Protein AF-A0A497JKB1-F1 (afdb_monomer)

Foldseek 3Di:
DDPPPPLLDLLNQCVVPDPPVLSVQADPDWDDFAQEIEGEGPPVCVVCLLSSFVSVCVNPVSRAWYWYFPAAQDDPVRDTDIDTRDGDPAQWHWGDDPNDIDTDGD

Sequence (106 aa):
MVKRDVKRNLKTLLSERLSPEEVRQLYKSYDIIGDIAVIRVPEHLDKHSRIVAEAIMETHKHVKSVWKQTTPVSGEFRLRGLELVAGEEKTETVYKEYGCVFKVDI

Structure (mmCIF, N/CA/C/O backbone):
data_AF-A0A497JKB1-F1
#
_entry.id   AF-A0A497JKB1-F1
#
loop_
_atom_site.group_PDB
_atom_site.id
_atom_site.type_symbol
_atom_site.label_atom_id
_atom_site.label_alt_id
_atom_site.label_comp_id
_atom_site.label_asym_id
_atom_site.label_entity_id
_atom_site.label_seq_id
_atom_site.pdbx_PDB_ins_code
_atom_site.Cartn_x
_atom_site.Cartn_y
_atom_site.Cartn_z
_atom_site.occupancy
_atom_site.B_iso_or_equiv
_atom_site.auth_seq_id
_atom_site.auth_comp_id
_atom_site.auth_asym_id
_atom_site.auth_atom_id
_atom_site.pdbx_PDB_model_num
ATOM 1 N N . MET A 1 1 ? 8.179 33.872 -13.914 1.00 35.75 1 MET A N 1
ATOM 2 C CA . MET A 1 1 ? 7.842 32.491 -14.325 1.00 35.75 1 MET A CA 1
ATOM 3 C C . MET A 1 1 ? 8.006 31.595 -13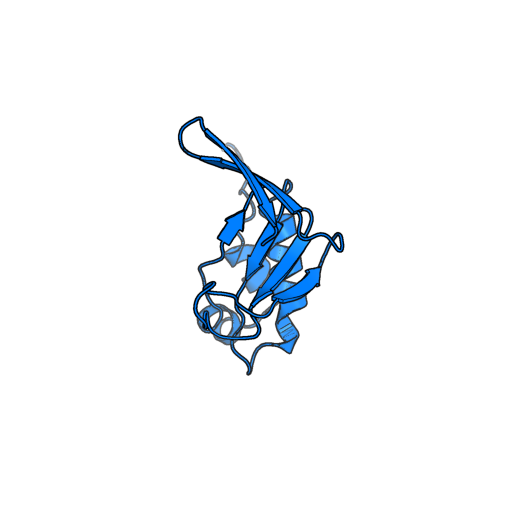.103 1.00 35.75 1 MET A C 1
ATOM 5 O O . MET A 1 1 ? 9.114 31.182 -12.792 1.00 35.75 1 MET A O 1
ATOM 9 N N . VAL A 1 2 ? 6.943 31.435 -12.312 1.00 35.22 2 VAL A N 1
ATOM 10 C CA . VAL A 1 2 ? 6.993 30.664 -11.060 1.00 35.22 2 VAL A CA 1
ATOM 11 C C . VAL A 1 2 ? 7.117 29.189 -11.433 1.00 35.22 2 VAL A C 1
ATOM 13 O O . VAL A 1 2 ? 6.234 28.651 -12.100 1.00 35.22 2 VAL A O 1
ATOM 16 N N . LYS A 1 3 ? 8.229 28.549 -11.054 1.00 36.38 3 LYS A N 1
ATOM 17 C CA . LYS A 1 3 ? 8.380 27.093 -11.124 1.00 36.38 3 LYS A CA 1
ATOM 18 C C . LYS A 1 3 ? 7.284 26.498 -10.239 1.00 36.38 3 LYS A C 1
ATOM 20 O O . LYS A 1 3 ? 7.378 26.567 -9.020 1.00 36.38 3 LYS A O 1
ATOM 25 N N . ARG A 1 4 ? 6.205 25.996 -10.847 1.00 41.06 4 ARG A N 1
ATOM 26 C CA . ARG A 1 4 ? 5.240 25.141 -10.150 1.00 41.06 4 ARG A CA 1
ATOM 27 C C . ARG A 1 4 ? 6.032 23.958 -9.607 1.00 41.06 4 ARG A C 1
ATOM 29 O O . ARG A 1 4 ? 6.672 23.263 -10.391 1.00 41.06 4 ARG A O 1
ATOM 36 N N . ASP A 1 5 ? 5.989 23.755 -8.299 1.00 47.09 5 ASP A N 1
ATOM 37 C CA . ASP A 1 5 ? 6.412 22.515 -7.658 1.00 47.09 5 ASP A CA 1
ATOM 38 C C . ASP A 1 5 ? 5.621 21.374 -8.319 1.00 47.09 5 ASP A C 1
ATOM 40 O O . ASP A 1 5 ? 4.416 21.215 -8.099 1.00 47.09 5 ASP A O 1
ATOM 44 N N . VAL A 1 6 ? 6.245 20.667 -9.267 1.00 51.72 6 VAL A N 1
ATOM 45 C CA . VAL A 1 6 ? 5.600 19.570 -9.993 1.00 51.72 6 VAL A CA 1
ATOM 46 C C . VAL A 1 6 ? 5.484 18.430 -8.998 1.00 51.72 6 VAL A C 1
ATOM 48 O O . VAL A 1 6 ? 6.414 17.647 -8.829 1.00 51.72 6 VAL A O 1
ATOM 51 N N . LYS A 1 7 ? 4.352 18.372 -8.295 1.00 58.72 7 LYS A N 1
ATOM 52 C CA . LYS A 1 7 ? 3.990 17.270 -7.405 1.00 58.72 7 LYS A CA 1
ATOM 53 C C . LYS A 1 7 ? 4.253 15.965 -8.169 1.00 58.72 7 LYS A C 1
ATOM 55 O O . LYS A 1 7 ? 3.561 15.694 -9.152 1.00 58.72 7 LYS A O 1
ATOM 60 N N . ARG A 1 8 ? 5.298 15.216 -7.786 1.00 70.06 8 ARG A N 1
ATOM 61 C CA . ARG A 1 8 ? 5.662 13.947 -8.438 1.00 70.06 8 ARG A CA 1
ATOM 62 C C . ARG A 1 8 ? 4.446 13.030 -8.364 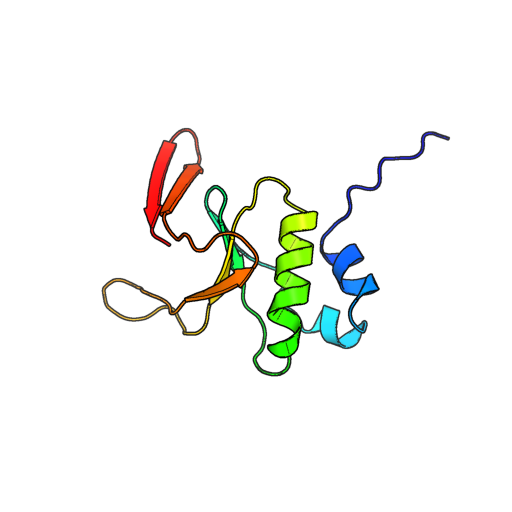1.00 70.06 8 ARG A C 1
ATOM 64 O O . ARG A 1 8 ? 4.045 12.614 -7.283 1.00 70.06 8 ARG A O 1
ATOM 71 N N . ASN A 1 9 ? 3.816 12.804 -9.509 1.00 86.94 9 ASN A N 1
ATOM 72 C CA . ASN A 1 9 ? 2.661 11.928 -9.636 1.00 86.94 9 ASN A CA 1
ATOM 73 C C . ASN A 1 9 ? 3.168 10.516 -9.951 1.00 86.94 9 ASN A C 1
ATOM 75 O O . ASN A 1 9 ? 4.135 10.366 -10.700 1.00 86.94 9 ASN A O 1
ATOM 79 N N . LEU A 1 10 ? 2.492 9.495 -9.425 1.00 90.56 10 LEU A N 1
ATOM 80 C CA . LEU A 1 10 ? 2.804 8.082 -9.625 1.00 90.56 10 LEU A CA 1
ATOM 81 C C . LEU A 1 10 ? 3.098 7.745 -11.092 1.00 90.56 10 LEU A C 1
A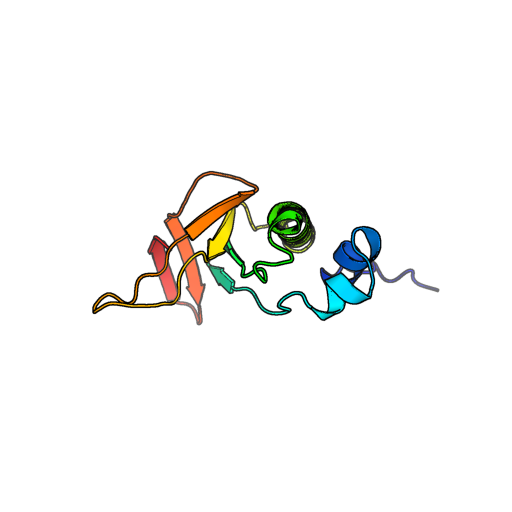TOM 83 O O . LEU A 1 10 ? 4.079 7.073 -11.387 1.00 90.56 10 LEU A O 1
ATOM 87 N N . LYS A 1 11 ? 2.297 8.266 -12.031 1.00 89.75 11 LYS A N 1
ATOM 88 C CA . LYS A 1 11 ? 2.510 8.020 -13.466 1.00 89.75 11 LYS A CA 1
ATOM 89 C C . LYS A 1 11 ? 3.893 8.479 -13.940 1.00 89.75 11 LYS A C 1
ATOM 91 O O . LYS A 1 11 ? 4.524 7.775 -14.723 1.00 89.75 11 LYS A O 1
ATOM 96 N N . THR A 1 12 ? 4.348 9.647 -13.489 1.00 91.69 12 THR A N 1
ATOM 97 C CA . THR A 1 12 ? 5.666 10.188 -13.841 1.00 91.69 12 THR A CA 1
ATOM 98 C C . THR A 1 12 ? 6.766 9.296 -13.280 1.00 91.69 12 THR A C 1
ATOM 100 O O . THR A 1 12 ? 7.619 8.859 -14.041 1.00 91.69 12 THR A O 1
ATOM 103 N N . LEU A 1 13 ? 6.675 8.931 -11.997 1.00 93.75 13 LEU A N 1
ATOM 104 C CA . LEU A 1 13 ? 7.646 8.053 -11.334 1.00 93.75 13 LEU A CA 1
ATOM 105 C C . LEU A 1 13 ? 7.756 6.678 -12.004 1.00 93.75 13 LEU A C 1
ATOM 107 O O . LEU A 1 13 ? 8.854 6.170 -12.205 1.00 93.75 13 LEU A O 1
ATOM 111 N N . LEU A 1 14 ? 6.626 6.081 -12.385 1.00 94.38 14 LEU A N 1
ATOM 112 C CA . LEU A 1 14 ? 6.622 4.794 -13.082 1.00 94.38 14 LEU A CA 1
ATOM 113 C C . LEU A 1 14 ? 7.197 4.906 -14.498 1.00 94.38 14 LEU A C 1
ATOM 115 O O . LEU A 1 14 ? 7.912 4.010 -14.930 1.00 94.38 14 LEU A O 1
ATOM 119 N N . SER A 1 15 ? 6.937 6.012 -15.202 1.00 94.44 15 SER A N 1
ATOM 120 C CA . SER A 1 15 ? 7.462 6.238 -16.561 1.00 94.44 15 SER A CA 1
ATOM 121 C C . SER A 1 15 ? 8.980 6.455 -16.596 1.00 94.44 15 SER A C 1
ATOM 123 O O . SER A 1 15 ? 9.584 6.316 -17.652 1.00 94.44 15 SER A O 1
ATOM 125 N N . GLU A 1 16 ? 9.597 6.795 -15.463 1.00 94.69 16 GLU A N 1
ATOM 126 C CA . GLU A 1 16 ? 11.057 6.896 -15.317 1.00 94.69 16 GLU A CA 1
ATOM 127 C C . GLU A 1 16 ? 11.726 5.527 -15.087 1.00 94.69 16 GLU A C 1
ATOM 129 O O . GLU A 1 16 ? 12.938 5.406 -15.251 1.00 94.69 16 GLU A O 1
ATOM 134 N N . ARG A 1 17 ? 10.957 4.501 -14.691 1.00 95.25 17 ARG A N 1
ATOM 135 C CA . ARG A 1 17 ? 11.472 3.192 -14.238 1.00 95.25 17 ARG A CA 1
ATOM 136 C C . ARG A 1 17 ? 11.051 2.025 -15.125 1.00 95.25 17 ARG A C 1
ATOM 138 O O . ARG A 1 17 ? 11.712 0.993 -15.116 1.00 95.25 17 ARG A O 1
ATOM 145 N N . LEU A 1 18 ? 9.947 2.175 -15.850 1.00 96.00 18 LEU A N 1
ATOM 146 C CA . LEU A 1 18 ? 9.311 1.129 -16.644 1.00 96.00 18 LEU A CA 1
ATOM 147 C C . LEU A 1 18 ? 9.095 1.601 -18.079 1.00 96.00 18 LEU A C 1
ATOM 149 O O . LEU A 1 18 ? 8.968 2.798 -18.351 1.00 96.00 18 LEU A O 1
ATOM 153 N N . SER A 1 19 ? 9.004 0.650 -19.007 1.00 96.94 19 SER A N 1
ATOM 154 C CA . SER A 1 19 ? 8.690 0.975 -20.395 1.00 96.94 19 SER A CA 1
ATOM 155 C C . SER A 1 19 ? 7.270 1.553 -20.525 1.00 96.94 19 SER A C 1
ATOM 157 O O . SER A 1 19 ? 6.376 1.238 -19.730 1.00 96.94 19 SER A O 1
ATOM 159 N N . PRO A 1 20 ? 6.994 2.351 -21.574 1.00 95.75 20 PRO A N 1
ATOM 160 C CA . PRO A 1 20 ? 5.654 2.883 -21.810 1.00 95.75 20 PRO A CA 1
ATOM 161 C C . PRO A 1 20 ? 4.573 1.804 -21.934 1.00 95.75 20 PRO A C 1
ATOM 163 O O . PRO A 1 20 ? 3.409 2.072 -21.644 1.00 95.75 20 PRO A O 1
ATOM 166 N N . GLU A 1 21 ? 4.929 0.609 -22.406 1.00 96.75 21 GLU A N 1
ATOM 167 C CA . GLU A 1 21 ? 4.010 -0.520 -22.523 1.00 96.75 21 GLU A CA 1
ATOM 168 C C . GLU A 1 21 ? 3.656 -1.112 -21.160 1.00 96.75 21 GLU A C 1
ATOM 170 O O . GLU A 1 21 ? 2.472 -1.237 -20.849 1.00 96.75 21 GLU A O 1
ATOM 175 N N . GLU A 1 22 ? 4.654 -1.369 -20.316 1.00 96.38 22 GLU A N 1
ATOM 176 C CA . GLU A 1 22 ? 4.444 -1.867 -18.9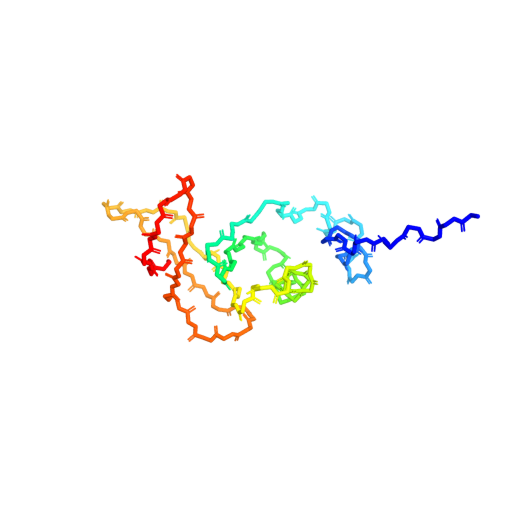54 1.00 96.38 22 GLU A CA 1
ATOM 177 C C . GLU A 1 22 ? 3.598 -0.881 -18.137 1.00 96.38 22 GLU A C 1
ATOM 179 O O . GLU A 1 22 ? 2.610 -1.273 -17.519 1.00 96.38 22 GLU A O 1
ATOM 184 N N . VAL A 1 23 ? 3.890 0.425 -18.220 1.00 95.69 23 VAL A N 1
ATOM 185 C CA . VAL A 1 23 ? 3.098 1.468 -17.538 1.00 95.69 23 VAL A CA 1
ATOM 186 C C . VAL A 1 23 ? 1.635 1.480 -17.995 1.00 95.69 23 VAL A C 1
ATOM 188 O O . VAL A 1 23 ? 0.745 1.759 -17.191 1.00 95.69 23 VAL A O 1
ATOM 191 N N . ARG A 1 24 ? 1.354 1.194 -19.275 1.00 95.06 24 ARG A N 1
ATOM 192 C CA . ARG A 1 24 ? -0.027 1.123 -19.788 1.00 95.06 24 ARG A CA 1
ATOM 193 C C . ARG A 1 24 ? -0.784 -0.102 -19.281 1.00 95.06 24 ARG A C 1
ATOM 195 O O . ARG A 1 24 ? -2.005 -0.021 -19.168 1.00 95.06 24 ARG A O 1
ATOM 202 N N . GLN A 1 25 ? -0.079 -1.199 -19.023 1.00 95.88 25 GLN A N 1
ATOM 203 C CA . GLN A 1 25 ? -0.655 -2.472 -18.588 1.00 95.88 25 GLN A CA 1
ATOM 204 C C . GLN A 1 25 ? -0.851 -2.555 -17.067 1.00 95.88 25 GLN A C 1
ATOM 206 O O . GLN A 1 25 ? -1.680 -3.336 -16.607 1.00 95.88 25 GLN A O 1
ATOM 211 N N . LEU A 1 26 ? -0.129 -1.749 -16.281 1.00 95.31 26 LEU A N 1
ATOM 212 C CA . LEU A 1 26 ? -0.329 -1.662 -14.835 1.00 95.31 26 LEU A CA 1
ATOM 213 C C . LEU A 1 26 ? -1.733 -1.156 -14.468 1.00 95.31 26 LEU A C 1
ATOM 215 O O . LEU A 1 26 ? -2.301 -0.267 -15.113 1.00 95.31 26 LEU A O 1
ATOM 219 N N . TYR A 1 27 ? -2.263 -1.671 -13.357 1.00 93.44 27 TYR A N 1
ATOM 220 C CA . TYR A 1 27 ? -3.476 -1.132 -12.754 1.00 93.44 27 TYR A CA 1
ATOM 221 C C . TYR A 1 27 ? -3.229 0.298 -12.260 1.00 93.44 27 TYR A C 1
ATOM 223 O O . TYR A 1 27 ? -2.247 0.587 -11.581 1.00 93.44 27 TYR A O 1
ATOM 231 N N . LYS A 1 28 ? -4.139 1.211 -12.613 1.00 87.62 28 LYS A N 1
ATOM 232 C CA . LYS A 1 28 ? -4.027 2.638 -12.263 1.00 87.62 28 LYS A CA 1
ATOM 233 C C . LYS A 1 28 ? -4.569 2.958 -10.871 1.00 87.62 28 LYS A C 1
ATOM 235 O O . LYS A 1 28 ? -4.189 3.970 -10.291 1.00 87.62 28 LYS A O 1
ATOM 240 N N . SER A 1 29 ? -5.493 2.135 -10.387 1.00 92.06 29 SER A N 1
ATOM 241 C CA . SER A 1 29 ? -6.171 2.281 -9.103 1.00 92.06 29 SER A CA 1
ATOM 242 C C . SER A 1 29 ? -5.528 1.392 -8.046 1.00 92.06 29 SER A C 1
ATOM 244 O O . SER A 1 29 ? -5.174 0.246 -8.321 1.00 92.06 29 SER A O 1
ATOM 246 N N . TYR A 1 30 ? -5.443 1.924 -6.838 1.00 96.69 30 TYR A N 1
ATOM 247 C CA . TYR A 1 30 ? -5.031 1.250 -5.615 1.00 96.69 30 TYR A CA 1
ATOM 248 C C . TYR A 1 30 ? -5.770 1.917 -4.459 1.00 96.69 30 TYR A C 1
ATOM 250 O O . TYR A 1 30 ? -6.222 3.060 -4.588 1.00 96.69 30 TYR A O 1
ATOM 258 N N . ASP A 1 31 ? -5.865 1.208 -3.345 1.00 97.25 31 ASP A N 1
ATOM 259 C CA . ASP A 1 31 ? -6.560 1.691 -2.160 1.00 97.25 31 ASP A CA 1
ATOM 260 C C . ASP A 1 31 ? -5.540 2.202 -1.143 1.00 97.25 31 ASP A C 1
ATOM 262 O O . ASP A 1 31 ? -4.471 1.612 -0.984 1.00 97.25 31 ASP A O 1
ATOM 266 N N . ILE A 1 32 ? -5.863 3.296 -0.452 1.00 97.88 32 ILE A N 1
ATOM 267 C CA . ILE A 1 32 ? -5.126 3.754 0.730 1.00 97.88 32 ILE A CA 1
ATOM 268 C C . ILE A 1 32 ? -6.078 3.684 1.918 1.00 97.88 32 ILE A C 1
ATOM 270 O O . ILE A 1 32 ? -7.091 4.384 1.953 1.00 97.88 32 ILE A O 1
ATOM 274 N N . ILE A 1 33 ? -5.721 2.857 2.894 1.00 98.12 33 ILE A N 1
ATOM 275 C CA . ILE A 1 33 ? -6.421 2.681 4.158 1.00 98.12 33 ILE A CA 1
ATOM 276 C C . ILE A 1 33 ? -5.478 3.168 5.253 1.00 98.12 33 ILE A C 1
ATOM 278 O O . ILE A 1 33 ? -4.475 2.531 5.552 1.00 98.12 33 ILE A O 1
ATOM 282 N N . GLY A 1 34 ? -5.775 4.338 5.818 1.00 98.00 34 GLY A N 1
ATOM 283 C CA . GLY A 1 34 ? -4.925 4.969 6.826 1.00 98.00 34 GLY A CA 1
ATOM 284 C C . GLY A 1 34 ? -3.524 5.243 6.278 1.00 98.00 34 GLY A C 1
ATOM 285 O O . GLY A 1 34 ? -3.355 6.058 5.372 1.00 98.00 34 GLY A O 1
ATOM 286 N N . ASP A 1 35 ? -2.527 4.562 6.828 1.00 98.38 35 ASP A N 1
ATOM 287 C CA . ASP A 1 35 ? -1.131 4.614 6.387 1.00 98.38 35 ASP A CA 1
ATOM 288 C C . ASP A 1 35 ? -0.677 3.366 5.608 1.00 98.38 35 ASP A C 1
ATOM 290 O O . ASP A 1 35 ? 0.521 3.164 5.400 1.00 98.38 35 ASP A O 1
ATOM 294 N N . ILE A 1 36 ? -1.617 2.551 5.131 1.00 98.75 36 ILE A N 1
ATOM 295 C CA . ILE A 1 36 ? -1.353 1.348 4.342 1.00 98.75 36 ILE A CA 1
ATOM 296 C C . ILE A 1 36 ? -1.939 1.503 2.935 1.00 98.75 36 ILE A C 1
ATOM 298 O O . ILE A 1 36 ? -3.062 1.977 2.772 1.00 98.75 36 ILE A O 1
ATOM 302 N N . ALA A 1 37 ? -1.198 1.087 1.908 1.00 98.56 37 ALA A N 1
ATOM 303 C CA . ALA A 1 37 ? -1.702 0.990 0.541 1.00 98.56 37 ALA A CA 1
ATOM 304 C C . ALA A 1 37 ? -1.865 -0.471 0.103 1.00 98.56 37 ALA A C 1
ATOM 306 O O . ALA A 1 37 ? -0.984 -1.295 0.348 1.00 98.56 37 ALA A O 1
ATOM 307 N N . VAL A 1 38 ? -2.958 -0.781 -0.595 1.00 98.44 38 VAL A N 1
ATOM 308 C CA . VAL A 1 38 ? -3.201 -2.097 -1.201 1.00 98.44 38 VAL A CA 1
ATOM 309 C C . VAL A 1 38 ? -3.199 -1.962 -2.717 1.00 98.44 38 VAL A C 1
ATOM 311 O O . VAL A 1 38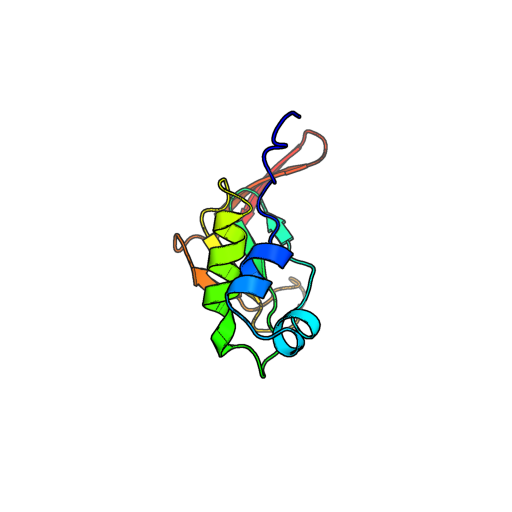 ? -3.981 -1.203 -3.293 1.00 98.44 38 VAL A O 1
ATOM 314 N N . ILE A 1 39 ? -2.309 -2.704 -3.369 1.00 98.19 39 ILE A N 1
ATOM 315 C CA . ILE A 1 39 ? -2.087 -2.660 -4.813 1.00 98.19 39 ILE A CA 1
ATOM 316 C C . ILE A 1 39 ? -2.481 -3.970 -5.481 1.00 98.19 39 ILE A C 1
ATOM 318 O O . ILE A 1 39 ? -2.538 -5.036 -4.866 1.00 98.19 39 ILE A O 1
ATOM 322 N N . ARG A 1 40 ? -2.695 -3.887 -6.790 1.00 97.31 40 ARG A N 1
ATOM 323 C CA . ARG A 1 40 ? -2.764 -5.040 -7.683 1.00 97.31 40 ARG A CA 1
ATOM 324 C C . ARG A 1 40 ? -1.712 -4.866 -8.757 1.00 97.31 40 ARG A C 1
ATOM 326 O O . ARG A 1 40 ? -1.482 -3.748 -9.221 1.00 97.31 40 ARG A O 1
ATOM 333 N N . VAL A 1 41 ? -1.126 -5.972 -9.186 1.00 96.62 41 VAL A N 1
ATOM 334 C CA . VAL A 1 41 ? -0.179 -6.010 -10.299 1.00 96.62 41 VAL A CA 1
ATOM 335 C C . VAL A 1 41 ? -0.571 -7.188 -11.190 1.00 96.62 41 VAL A C 1
ATOM 337 O O . VAL A 1 41 ? -0.885 -8.250 -10.656 1.00 96.62 41 VAL A O 1
ATOM 340 N N . PRO A 1 42 ? -0.649 -7.017 -12.522 1.00 95.94 42 PRO A N 1
ATOM 341 C CA . PRO A 1 42 ? -0.860 -8.145 -13.424 1.00 95.94 42 PRO A CA 1
ATOM 342 C C . PRO A 1 42 ? 0.244 -9.192 -13.248 1.00 95.94 42 PRO A C 1
ATOM 344 O O . PRO A 1 42 ? 1.403 -8.815 -13.096 1.00 95.94 42 PRO A O 1
ATOM 347 N N . GLU A 1 43 ? -0.091 -10.481 -13.317 1.00 94.75 43 GLU A N 1
ATOM 348 C CA . GLU A 1 43 ? 0.862 -11.576 -13.058 1.00 94.75 43 GLU A CA 1
ATOM 349 C C . GLU A 1 43 ? 2.136 -11.470 -13.910 1.00 94.75 43 GLU A C 1
ATOM 351 O O . GLU A 1 43 ? 3.249 -11.622 -13.412 1.00 94.75 43 GLU A O 1
ATOM 356 N N . HIS A 1 44 ? 2.003 -11.111 -15.190 1.00 96.31 44 HIS A N 1
ATOM 357 C CA . HIS A 1 44 ? 3.141 -10.951 -16.102 1.00 96.31 44 HIS A CA 1
ATOM 358 C C . HIS A 1 44 ? 4.043 -9.747 -15.777 1.00 96.31 44 HIS A C 1
ATOM 360 O O . HIS A 1 44 ? 5.147 -9.640 -16.314 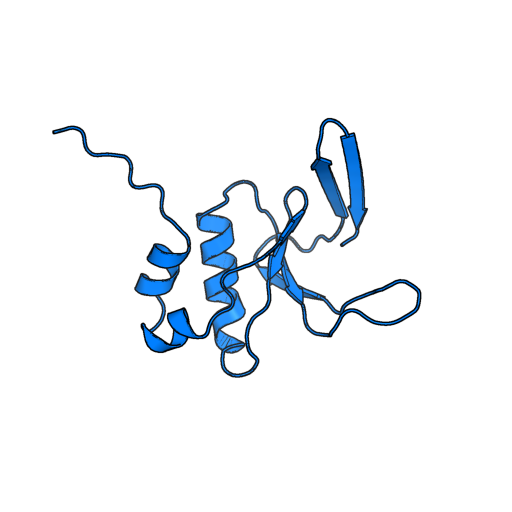1.00 96.31 44 HIS A O 1
ATOM 366 N N . LEU A 1 45 ? 3.597 -8.849 -14.895 1.00 97.12 45 LEU A N 1
ATOM 367 C CA . LEU A 1 45 ? 4.348 -7.701 -14.382 1.00 97.12 45 LEU A CA 1
ATOM 368 C C . LEU A 1 45 ? 4.668 -7.826 -12.888 1.00 97.12 45 LEU A C 1
ATOM 370 O O . LEU A 1 45 ? 5.142 -6.854 -12.305 1.00 97.12 45 LEU A O 1
ATOM 374 N N . ASP A 1 46 ? 4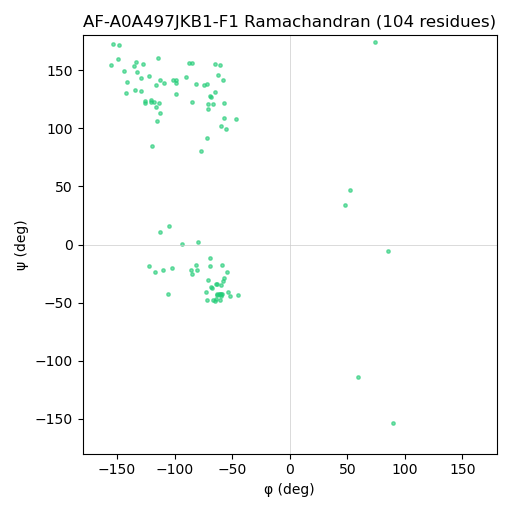.462 -8.989 -12.263 1.00 96.25 46 ASP A N 1
ATOM 375 C CA . ASP A 1 46 ? 4.621 -9.159 -10.811 1.00 96.25 46 ASP A CA 1
ATOM 376 C C . ASP A 1 46 ? 6.029 -8.787 -10.311 1.00 96.25 46 ASP A C 1
ATOM 378 O O . ASP A 1 46 ? 6.179 -8.183 -9.247 1.00 96.25 46 ASP A O 1
ATOM 382 N N . LYS A 1 47 ? 7.056 -8.996 -11.149 1.00 96.81 47 LYS A N 1
ATOM 383 C CA . LYS A 1 47 ? 8.444 -8.546 -10.919 1.00 96.81 47 LYS A CA 1
ATOM 384 C C . LYS A 1 47 ? 8.581 -7.041 -10.634 1.00 96.81 47 LYS A C 1
ATOM 386 O O . LYS A 1 47 ? 9.553 -6.618 -10.016 1.00 96.81 47 LYS A O 1
ATOM 391 N N . HIS A 1 48 ? 7.615 -6.231 -11.072 1.00 97.31 48 HIS A N 1
ATOM 392 C CA . HIS A 1 48 ? 7.590 -4.777 -10.891 1.00 97.31 48 HIS A CA 1
ATOM 393 C C . HIS A 1 48 ? 6.818 -4.335 -9.649 1.00 97.31 48 HIS A C 1
ATOM 395 O O . HIS A 1 48 ? 6.757 -3.136 -9.380 1.00 97.31 48 HIS A O 1
ATOM 401 N N . SER A 1 49 ? 6.261 -5.266 -8.866 1.00 97.88 49 SER A N 1
ATOM 402 C CA . SER A 1 49 ? 5.487 -4.947 -7.659 1.00 97.88 49 SER A CA 1
ATOM 403 C C . SER A 1 49 ? 6.242 -4.009 -6.724 1.00 97.88 49 SER A C 1
ATOM 405 O O . SER A 1 49 ? 5.686 -3.007 -6.273 1.00 97.88 49 SER A O 1
ATOM 407 N N . ARG A 1 50 ? 7.538 -4.266 -6.506 1.00 98.31 50 ARG A N 1
ATOM 408 C CA . ARG A 1 50 ? 8.383 -3.421 -5.656 1.00 98.31 50 ARG A CA 1
ATOM 409 C C . ARG A 1 50 ? 8.547 -2.002 -6.197 1.00 98.31 50 ARG A C 1
ATOM 411 O O . ARG A 1 50 ? 8.388 -1.047 -5.444 1.00 98.31 50 ARG A O 1
ATOM 418 N N . ILE A 1 51 ? 8.779 -1.858 -7.503 1.00 97.81 51 ILE A N 1
ATOM 419 C CA . ILE A 1 51 ? 8.899 -0.550 -8.168 1.00 97.81 51 ILE A CA 1
ATOM 420 C C . ILE A 1 51 ? 7.603 0.253 -8.006 1.00 97.81 51 ILE A C 1
ATOM 422 O O . ILE A 1 51 ? 7.644 1.452 -7.720 1.00 97.81 51 ILE A O 1
ATOM 426 N N . VAL A 1 52 ? 6.453 -0.409 -8.167 1.00 97.56 52 VAL A N 1
ATOM 427 C CA . VAL A 1 52 ? 5.133 0.207 -7.986 1.00 97.56 52 VAL A CA 1
ATOM 428 C C . VAL A 1 52 ? 4.924 0.646 -6.541 1.00 97.56 52 VAL A C 1
ATOM 430 O O . VAL A 1 52 ? 4.524 1.787 -6.303 1.00 97.56 52 VAL A O 1
ATOM 433 N N . ALA A 1 53 ? 5.237 -0.221 -5.581 1.00 98.12 53 ALA A N 1
ATOM 434 C CA . ALA A 1 53 ? 5.102 0.072 -4.162 1.00 98.12 53 ALA A CA 1
ATOM 435 C C . ALA A 1 53 ? 5.968 1.262 -3.724 1.00 98.12 53 ALA A C 1
ATOM 437 O O . ALA A 1 53 ? 5.466 2.198 -3.100 1.00 98.12 53 ALA A O 1
ATOM 438 N N . GLU A 1 54 ? 7.240 1.284 -4.119 1.00 97.75 54 GLU A N 1
ATOM 439 C CA . GLU A 1 54 ? 8.160 2.386 -3.816 1.00 97.75 54 GLU A CA 1
ATOM 440 C C . GLU A 1 54 ? 7.674 3.705 -4.434 1.00 97.75 54 GLU A C 1
ATOM 442 O O . GLU A 1 54 ? 7.640 4.735 -3.758 1.00 97.75 54 GLU A O 1
ATOM 447 N N . ALA A 1 55 ? 7.196 3.679 -5.683 1.00 96.56 55 ALA A N 1
ATOM 448 C CA . ALA A 1 55 ? 6.639 4.864 -6.332 1.00 96.56 55 ALA A CA 1
ATOM 449 C C . ALA A 1 55 ? 5.363 5.383 -5.633 1.00 96.56 55 ALA A C 1
ATOM 451 O O . ALA A 1 55 ? 5.142 6.599 -5.561 1.00 96.56 55 ALA A O 1
ATOM 452 N N . ILE A 1 56 ? 4.534 4.493 -5.075 1.00 97.25 56 ILE A N 1
ATOM 453 C CA . ILE A 1 56 ? 3.364 4.865 -4.264 1.00 97.25 56 ILE A CA 1
ATOM 454 C C . ILE A 1 56 ? 3.798 5.531 -2.960 1.00 97.25 56 ILE A C 1
ATOM 456 O O . ILE A 1 56 ? 3.299 6.614 -2.660 1.00 97.25 56 ILE A O 1
ATOM 460 N N . MET A 1 57 ? 4.757 4.961 -2.229 1.00 97.25 57 MET A N 1
ATOM 461 C CA . MET A 1 57 ? 5.288 5.563 -0.994 1.00 97.25 57 MET A CA 1
ATOM 462 C C . MET A 1 57 ? 5.974 6.909 -1.267 1.00 97.25 57 MET A C 1
ATOM 464 O O . MET A 1 57 ? 5.889 7.852 -0.476 1.00 97.25 57 MET A O 1
ATOM 468 N N . GLU A 1 58 ? 6.624 7.050 -2.423 1.00 96.06 58 GLU A N 1
ATOM 469 C CA . GLU A 1 58 ? 7.199 8.320 -2.852 1.00 96.06 58 GLU A CA 1
ATOM 470 C C . GLU A 1 58 ? 6.142 9.381 -3.158 1.00 96.06 58 GLU A C 1
ATOM 472 O O . GLU A 1 58 ? 6.371 10.554 -2.841 1.00 96.06 58 GLU A O 1
ATOM 477 N N . THR A 1 59 ? 5.014 8.974 -3.745 1.00 95.12 59 THR A N 1
ATOM 478 C CA . THR A 1 59 ? 3.870 9.846 -4.054 1.00 95.12 59 THR A CA 1
ATOM 479 C C . THR A 1 59 ? 3.114 10.233 -2.779 1.00 95.12 59 THR A C 1
ATOM 481 O O . THR A 1 59 ? 2.734 11.392 -2.599 1.00 95.12 59 THR A O 1
ATOM 484 N N . HIS A 1 60 ? 2.943 9.279 -1.863 1.00 95.75 60 HIS A N 1
ATOM 485 C CA . HIS A 1 60 ? 2.151 9.396 -0.642 1.00 95.75 60 HIS A CA 1
ATOM 486 C C . HIS A 1 60 ? 3.024 9.183 0.589 1.00 95.75 60 HIS A C 1
ATOM 488 O O . HIS A 1 60 ? 3.065 8.102 1.162 1.00 95.75 60 HIS A O 1
ATOM 494 N N . LYS A 1 61 ? 3.686 10.247 1.052 1.00 95.19 61 LYS A N 1
ATOM 495 C CA . LYS A 1 61 ? 4.659 10.181 2.164 1.00 95.19 61 LYS A CA 1
ATOM 496 C C . LYS A 1 61 ? 4.103 9.654 3.499 1.00 95.19 61 LYS A C 1
ATOM 498 O O . LYS A 1 61 ? 4.877 9.308 4.393 1.00 95.19 61 LYS A O 1
ATOM 503 N N . HIS A 1 62 ? 2.779 9.651 3.655 1.00 96.69 62 HIS A N 1
ATOM 504 C CA . HIS A 1 62 ? 2.108 9.113 4.835 1.00 96.69 62 HIS A CA 1
ATOM 505 C C . HIS A 1 62 ? 1.976 7.587 4.795 1.00 96.69 62 HIS A C 1
ATOM 507 O O . HIS A 1 62 ? 1.870 6.993 5.858 1.00 96.69 62 HIS A O 1
ATOM 513 N N . VAL A 1 63 ? 2.036 6.959 3.615 1.00 98.19 63 VAL A N 1
ATOM 514 C CA . VAL A 1 63 ? 1.998 5.501 3.473 1.00 98.19 63 VAL A CA 1
ATOM 515 C C . VAL A 1 63 ? 3.287 4.902 4.036 1.00 98.19 63 VAL A C 1
ATOM 517 O O . VAL A 1 63 ? 4.391 5.315 3.670 1.00 98.19 63 VAL A O 1
ATOM 520 N N . LYS A 1 64 ? 3.137 3.935 4.940 1.00 98.31 64 LYS A N 1
ATOM 521 C CA . LYS A 1 64 ? 4.213 3.218 5.637 1.00 98.31 64 LYS A CA 1
ATOM 522 C C . LYS A 1 64 ? 4.348 1.769 5.202 1.00 98.31 64 LYS A C 1
ATOM 524 O O . LYS A 1 64 ? 5.438 1.222 5.334 1.00 98.31 64 LYS A O 1
ATOM 529 N N . SER A 1 65 ? 3.291 1.197 4.633 1.00 98.44 65 SER A N 1
ATOM 530 C CA . SER A 1 65 ? 3.261 -0.193 4.176 1.00 98.44 65 SER A CA 1
ATOM 531 C C . SER A 1 65 ? 2.500 -0.303 2.866 1.00 98.44 65 SER A C 1
ATOM 533 O O . SER A 1 65 ? 1.468 0.345 2.686 1.00 98.44 65 SER A O 1
ATOM 535 N N . VAL A 1 66 ? 2.995 -1.132 1.953 1.00 98.75 66 VAL A N 1
ATOM 536 C CA . VAL A 1 66 ? 2.317 -1.449 0.696 1.00 98.75 66 VAL A CA 1
ATOM 537 C C . VAL A 1 66 ? 2.179 -2.957 0.566 1.00 98.75 66 VAL A C 1
ATOM 539 O O . VAL A 1 66 ? 3.178 -3.678 0.540 1.00 98.75 66 VAL A O 1
ATOM 542 N N . TRP A 1 67 ? 0.939 -3.412 0.436 1.00 98.69 67 TRP A N 1
ATOM 543 C CA . TRP A 1 67 ? 0.574 -4.816 0.290 1.00 98.69 67 TRP A CA 1
ATOM 544 C C . TRP A 1 67 ? 0.009 -5.081 -1.104 1.00 98.69 67 TRP A C 1
ATOM 546 O O . TRP A 1 67 ? -0.732 -4.267 -1.651 1.00 98.69 67 TRP A O 1
ATOM 556 N N . LYS A 1 68 ? 0.339 -6.230 -1.688 1.00 98.38 68 LYS A N 1
ATOM 557 C CA . LYS A 1 68 ? -0.196 -6.705 -2.967 1.00 98.38 68 LYS A CA 1
ATOM 558 C C . LYS A 1 68 ? -1.306 -7.705 -2.710 1.00 98.38 68 LYS A C 1
ATOM 560 O O . LYS A 1 68 ? -1.107 -8.676 -1.989 1.00 98.38 68 LYS A O 1
ATOM 565 N N . GLN A 1 69 ? -2.453 -7.500 -3.346 1.00 97.88 69 GLN A N 1
ATOM 566 C CA . GLN A 1 69 ? -3.516 -8.495 -3.368 1.00 97.88 69 GLN A CA 1
ATOM 567 C C . GLN A 1 69 ? -3.113 -9.685 -4.249 1.00 97.88 69 GLN A C 1
ATOM 569 O O . GLN A 1 69 ? -2.878 -9.512 -5.443 1.00 97.88 69 GLN A O 1
ATOM 574 N N . THR A 1 70 ? -3.074 -10.884 -3.666 1.00 96.38 70 THR A N 1
ATOM 575 C CA . THR A 1 70 ? -2.650 -12.131 -4.330 1.00 96.38 70 THR A CA 1
ATOM 576 C C . THR A 1 70 ? -3.813 -13.028 -4.744 1.00 96.38 70 THR A C 1
ATOM 578 O O . THR A 1 70 ? -3.655 -13.852 -5.640 1.00 96.38 70 THR A O 1
ATOM 581 N N . THR A 1 71 ? -4.999 -12.863 -4.149 1.00 96.00 71 THR A N 1
ATOM 582 C CA . THR A 1 71 ? -6.196 -13.640 -4.515 1.00 96.00 71 THR A CA 1
ATOM 583 C C . THR A 1 71 ? -7.436 -12.753 -4.674 1.00 96.00 71 THR A C 1
ATOM 585 O O . THR A 1 71 ? -7.485 -11.645 -4.128 1.00 96.00 71 THR A O 1
ATOM 588 N N . PRO A 1 72 ? -8.466 -13.188 -5.425 1.00 94.88 72 PRO A N 1
ATOM 589 C CA . PRO A 1 72 ? -9.755 -12.501 -5.463 1.00 94.88 72 PRO A CA 1
ATOM 590 C C . PRO A 1 72 ? -10.432 -12.442 -4.087 1.00 94.88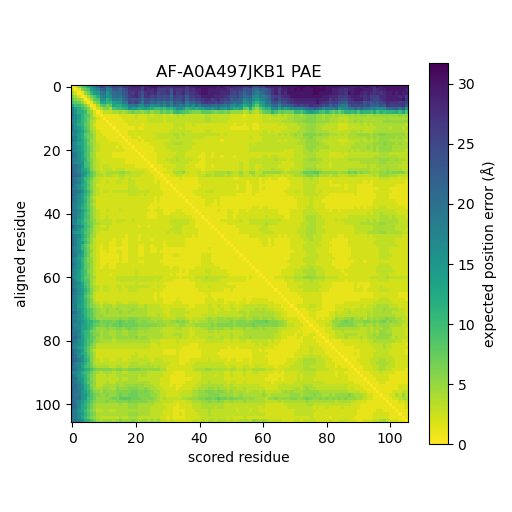 72 PRO A C 1
ATOM 592 O O . PRO A 1 72 ? -10.237 -13.311 -3.240 1.00 94.88 72 PRO A O 1
ATOM 595 N N . VAL A 1 73 ? -11.295 -11.441 -3.892 1.00 95.19 73 VAL A N 1
ATOM 596 C CA . VAL A 1 73 ? -12.137 -11.344 -2.691 1.00 95.19 73 VAL A CA 1
ATOM 597 C C . VAL A 1 73 ? -13.149 -12.491 -2.687 1.00 95.19 73 VAL A C 1
ATOM 599 O O . VAL A 1 73 ? -13.959 -12.597 -3.612 1.00 95.19 73 VAL A O 1
ATOM 602 N N . SER A 1 74 ? -13.128 -13.327 -1.651 1.00 95.75 74 SER A N 1
ATOM 603 C CA . SER A 1 74 ? -13.912 -14.565 -1.596 1.00 95.75 74 SER A CA 1
ATOM 604 C C . SER A 1 74 ? -14.347 -14.941 -0.173 1.00 95.75 74 SER A C 1
ATOM 606 O O . SER A 1 74 ? -13.947 -14.310 0.804 1.00 95.75 74 SER A O 1
ATOM 608 N N . GLY A 1 75 ? -15.205 -15.960 -0.068 1.00 96.00 75 GLY A N 1
ATOM 609 C CA . GLY A 1 75 ? -15.731 -16.455 1.206 1.00 96.00 75 GLY A CA 1
ATOM 610 C C . GLY A 1 75 ? -16.786 -15.548 1.848 1.00 96.00 75 GLY A C 1
ATOM 611 O O . GLY A 1 75 ? -17.070 -14.448 1.371 1.00 96.00 75 GLY A O 1
ATOM 612 N N . GLU A 1 76 ? -17.363 -16.032 2.946 1.00 96.56 76 GLU A N 1
ATOM 613 C CA . GLU A 1 76 ? -18.404 -15.337 3.719 1.00 96.56 76 GLU A CA 1
ATOM 614 C C . GLU A 1 76 ? -17.884 -14.028 4.323 1.00 96.56 76 GLU A C 1
ATOM 616 O O . GLU A 1 76 ? -18.520 -12.984 4.206 1.00 96.56 76 GLU A O 1
ATOM 621 N N . PHE A 1 77 ? -16.662 -14.059 4.857 1.00 94.44 77 PHE A N 1
ATOM 622 C CA . PHE A 1 77 ? -15.984 -12.888 5.415 1.00 94.44 77 PHE A CA 1
ATOM 623 C C . PHE A 1 77 ? -15.348 -11.977 4.358 1.00 94.44 77 PHE A C 1
ATOM 625 O O . PHE A 1 77 ? -14.723 -10.983 4.714 1.00 94.44 77 PHE A O 1
ATOM 632 N N . ARG A 1 78 ? -15.497 -12.299 3.061 1.00 94.69 78 ARG A N 1
ATOM 633 C CA . ARG A 1 78 ? -14.990 -11.488 1.941 1.00 94.69 78 ARG A CA 1
ATOM 634 C C . ARG A 1 78 ? -13.496 -11.156 2.086 1.00 94.69 78 ARG A C 1
ATOM 636 O O . ARG A 1 78 ? -13.085 -10.015 1.887 1.00 94.69 78 ARG A O 1
ATOM 643 N N . LEU A 1 79 ? -12.684 -12.163 2.404 1.00 94.12 79 LEU A N 1
ATOM 644 C CA . LEU A 1 79 ? -11.236 -12.021 2.572 1.00 94.12 79 LEU A CA 1
ATOM 645 C C . LEU A 1 79 ? -10.502 -12.122 1.230 1.00 94.12 79 LEU A C 1
ATOM 647 O O . LEU A 1 79 ? -10.993 -12.710 0.261 1.00 94.12 79 LEU A O 1
ATOM 651 N N . ARG A 1 80 ? -9.303 -11.541 1.186 1.00 95.62 80 ARG A N 1
ATOM 652 C CA . ARG A 1 80 ? -8.358 -11.583 0.063 1.00 95.62 80 ARG A CA 1
ATOM 653 C C . ARG A 1 80 ? -6.973 -11.928 0.603 1.00 95.62 80 ARG A C 1
ATOM 655 O O . ARG A 1 80 ? -6.640 -11.548 1.719 1.00 95.62 80 ARG A O 1
ATOM 662 N N . GLY A 1 81 ? -6.167 -12.616 -0.193 1.00 96.88 81 GLY A N 1
ATOM 663 C CA . GLY A 1 81 ? -4.758 -12.830 0.113 1.00 96.88 81 GLY A CA 1
ATOM 664 C C . GLY A 1 81 ? -3.979 -11.533 -0.067 1.00 96.88 81 GLY A C 1
ATOM 665 O O . GLY A 1 81 ? -4.222 -10.802 -1.034 1.00 96.88 81 GLY A O 1
ATOM 666 N N . LEU A 1 82 ? -3.060 -11.257 0.855 1.00 97.81 82 LEU A N 1
ATOM 667 C CA . LEU A 1 82 ? -2.166 -10.106 0.823 1.00 97.81 82 LEU A CA 1
ATOM 668 C C . LEU A 1 82 ? -0.718 -10.561 1.028 1.00 97.81 82 LEU A C 1
ATOM 670 O O . LEU A 1 82 ? -0.445 -11.465 1.812 1.00 97.81 82 LEU A O 1
ATOM 674 N N . GLU A 1 83 ? 0.204 -9.910 0.327 1.00 98.19 83 GLU A N 1
ATOM 675 C CA . GLU A 1 83 ? 1.650 -10.097 0.463 1.00 98.19 83 GLU A CA 1
ATOM 676 C C . GLU A 1 83 ? 2.318 -8.732 0.641 1.00 98.19 83 GLU A C 1
ATOM 678 O O . GLU A 1 83 ? 2.019 -7.796 -0.107 1.00 98.19 83 GLU A O 1
ATOM 683 N N . LEU A 1 84 ? 3.202 -8.596 1.629 1.00 98.50 84 LEU A N 1
ATOM 684 C CA . LEU A 1 84 ? 3.935 -7.353 1.849 1.00 98.50 84 LEU A CA 1
ATOM 685 C C . LEU A 1 84 ? 4.930 -7.137 0.707 1.00 98.50 84 LEU A C 1
ATOM 687 O O . LEU A 1 84 ? 5.758 -7.997 0.420 1.00 98.50 84 LEU A O 1
ATOM 691 N N . VAL A 1 85 ? 4.888 -5.957 0.092 1.00 98.50 85 VAL A N 1
ATOM 692 C CA . VAL A 1 85 ? 5.790 -5.601 -1.012 1.00 98.50 85 VAL A CA 1
ATOM 693 C C . VAL A 1 85 ? 6.872 -4.623 -0.568 1.00 98.50 85 VAL A C 1
ATOM 695 O O . VAL A 1 85 ? 8.030 -4.748 -0.972 1.00 98.50 85 VAL A O 1
ATOM 698 N N . ALA A 1 86 ? 6.500 -3.623 0.233 1.00 98.56 86 ALA A N 1
ATOM 699 C CA . ALA A 1 86 ? 7.423 -2.606 0.722 1.00 98.56 86 ALA A CA 1
ATOM 700 C C . ALA A 1 86 ? 6.937 -1.977 2.032 1.00 98.56 86 ALA A C 1
ATOM 702 O O . ALA A 1 86 ? 5.735 -1.886 2.285 1.00 98.56 86 ALA A O 1
ATOM 703 N N . GLY A 1 87 ? 7.889 -1.462 2.810 1.00 98.06 87 GLY A N 1
ATOM 704 C CA . GLY A 1 87 ? 7.615 -0.732 4.041 1.00 98.06 87 GLY A CA 1
ATOM 705 C C . GLY A 1 87 ? 7.548 -1.623 5.278 1.00 98.06 87 GLY A C 1
ATOM 706 O O . GLY A 1 87 ? 8.202 -2.661 5.344 1.00 98.06 87 GLY A O 1
ATOM 707 N N . GLU A 1 88 ? 6.801 -1.168 6.277 1.00 98.06 88 GLU A N 1
ATOM 708 C CA . GLU A 1 88 ? 6.657 -1.839 7.571 1.00 98.06 88 GLU A CA 1
ATOM 709 C C . GLU A 1 88 ? 5.762 -3.083 7.441 1.00 98.06 88 GLU A C 1
ATOM 711 O O . GLU A 1 88 ? 4.708 -3.031 6.804 1.00 98.06 88 GLU A O 1
ATOM 716 N N . GLU A 1 89 ? 6.140 -4.190 8.080 1.00 97.56 89 GLU A N 1
ATOM 717 C CA . GLU A 1 89 ? 5.311 -5.397 8.161 1.00 97.56 89 GLU A CA 1
ATOM 718 C C . GLU A 1 89 ? 4.190 -5.202 9.192 1.00 97.56 89 GLU A C 1
ATOM 720 O O . GLU A 1 89 ? 4.292 -5.603 10.349 1.00 97.56 89 GLU A O 1
ATOM 725 N N . LYS A 1 90 ? 3.127 -4.509 8.773 1.00 96.12 90 LYS A N 1
ATOM 726 C CA . LYS A 1 90 ? 1.922 -4.266 9.573 1.00 96.12 90 LYS A CA 1
ATOM 727 C C . LYS A 1 90 ? 0.664 -4.279 8.713 1.00 96.12 90 LYS A C 1
ATOM 729 O O . LYS A 1 90 ? 0.695 -3.858 7.553 1.00 96.12 90 LYS A O 1
ATOM 734 N N . THR A 1 91 ? -0.437 -4.696 9.322 1.00 97.31 91 THR A N 1
ATOM 735 C CA . THR A 1 91 ? -1.765 -4.777 8.697 1.00 97.31 91 THR A CA 1
ATOM 736 C C . THR A 1 91 ? -2.822 -3.956 9.447 1.00 97.31 91 THR A C 1
ATOM 738 O O . THR A 1 91 ? -3.821 -3.555 8.857 1.00 97.31 91 THR A O 1
ATOM 741 N N . GLU A 1 92 ? -2.576 -3.596 10.713 1.00 98.25 92 GLU A N 1
ATOM 742 C CA . GLU A 1 92 ? -3.460 -2.705 11.466 1.00 98.25 92 GLU A CA 1
ATOM 743 C C . GLU A 1 92 ? -3.212 -1.220 11.151 1.00 98.25 92 GLU A C 1
ATOM 745 O O . GLU A 1 92 ? -2.071 -0.751 11.108 1.00 98.25 92 GLU A O 1
ATOM 750 N N . THR A 1 93 ? -4.287 -0.441 11.017 1.00 98.44 93 THR A N 1
ATOM 751 C CA . THR A 1 93 ? -4.218 1.016 10.831 1.00 98.44 93 THR A CA 1
ATOM 752 C C . THR A 1 93 ? -5.480 1.730 11.329 1.00 98.44 93 THR A C 1
ATOM 754 O O . THR A 1 93 ? -6.476 1.109 11.713 1.00 98.44 93 THR A O 1
ATOM 757 N N . VAL A 1 94 ? -5.437 3.065 11.338 1.00 98.19 94 VAL A N 1
ATOM 758 C CA . VAL A 1 94 ? -6.579 3.930 11.649 1.00 98.19 94 VAL A CA 1
ATOM 759 C C . VAL A 1 94 ? -6.994 4.689 10.394 1.00 98.19 94 VAL A C 1
ATOM 761 O O . VAL A 1 94 ? -6.278 5.572 9.919 1.00 98.19 94 VAL A O 1
ATOM 764 N N . TYR A 1 95 ? -8.181 4.379 9.881 1.00 97.44 95 TYR A N 1
ATOM 765 C CA . TYR A 1 95 ? -8.757 5.025 8.709 1.00 97.44 95 TYR A CA 1
ATOM 766 C C . TYR A 1 95 ? -9.769 6.098 9.109 1.00 97.44 95 TYR A C 1
ATOM 768 O O . TYR A 1 95 ? -10.555 5.913 10.040 1.00 97.44 95 TYR A O 1
ATOM 776 N N . LYS A 1 96 ? -9.741 7.239 8.416 1.00 96.62 96 LYS A N 1
ATOM 777 C CA . LYS A 1 96 ? -10.669 8.348 8.645 1.00 96.62 96 LYS A CA 1
ATOM 778 C C . LYS A 1 96 ? -11.487 8.592 7.393 1.00 96.62 96 LYS A C 1
ATOM 780 O O . LYS A 1 96 ? -10.922 8.904 6.349 1.00 96.62 96 LYS A O 1
ATOM 785 N N . GLU A 1 97 ? -12.802 8.520 7.527 1.00 96.31 97 GLU A N 1
ATOM 786 C CA . GLU A 1 97 ? -13.733 8.717 6.421 1.00 96.31 97 GLU A CA 1
ATOM 787 C C . GLU A 1 97 ? -14.968 9.466 6.923 1.00 96.31 97 GLU A C 1
ATOM 789 O O . GLU A 1 97 ? -15.515 9.117 7.965 1.00 96.31 97 GLU A O 1
ATOM 794 N N . TYR A 1 98 ? -15.375 10.532 6.228 1.00 95.50 98 TYR A N 1
ATOM 795 C CA . TYR A 1 98 ? -16.567 11.332 6.560 1.00 95.5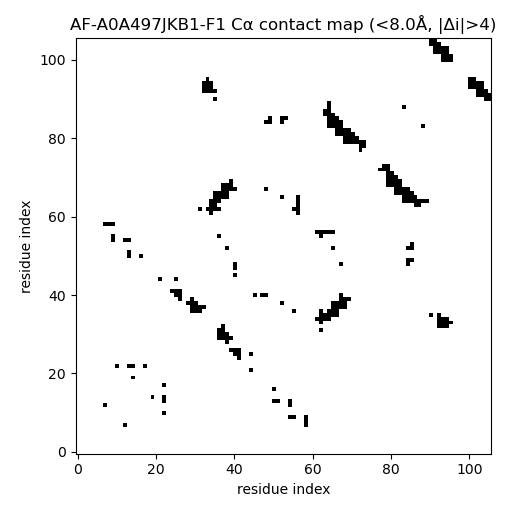0 98 TYR A CA 1
ATOM 796 C C . TYR A 1 98 ? -16.704 11.748 8.045 1.00 95.50 98 TYR A C 1
ATOM 798 O O . TYR A 1 98 ? -17.805 11.869 8.570 1.00 95.50 98 TYR A O 1
ATOM 806 N N . GLY A 1 99 ? -15.582 12.000 8.732 1.00 96.38 99 GLY A N 1
ATOM 807 C CA . GLY A 1 99 ? -15.555 12.389 10.152 1.00 96.38 99 GLY A CA 1
ATOM 808 C C . GLY A 1 99 ? -15.571 11.219 11.143 1.00 96.38 99 GLY A C 1
ATOM 809 O O . GLY A 1 99 ? -15.384 11.434 12.339 1.00 96.38 99 GLY A O 1
ATOM 810 N N . CYS A 1 100 ? -15.720 9.987 10.661 1.00 97.69 100 CYS A N 1
ATOM 811 C CA . CYS A 1 100 ? -15.584 8.770 11.448 1.00 97.69 100 CYS A CA 1
ATOM 812 C C . CYS A 1 100 ? -14.126 8.295 11.493 1.00 97.69 100 CYS A C 1
ATOM 814 O O . CYS A 1 100 ? -13.317 8.605 10.613 1.00 97.69 100 CYS A O 1
ATOM 816 N N . VAL A 1 101 ? -13.797 7.533 12.537 1.00 97.94 101 VAL A N 1
ATOM 817 C CA . VAL A 1 101 ? -12.478 6.934 12.754 1.00 97.94 101 VAL A CA 1
ATOM 818 C C . VAL A 1 101 ? -12.660 5.433 12.954 1.00 97.94 101 VAL A C 1
ATOM 820 O O . VAL A 1 101 ? -13.392 5.020 13.850 1.00 97.94 101 VAL A O 1
ATOM 823 N N . PHE A 1 102 ? -11.982 4.632 12.138 1.00 97.88 102 PHE A N 1
ATOM 824 C CA . PHE A 1 102 ? -12.076 3.174 12.138 1.00 97.88 102 PHE A CA 1
ATOM 825 C C . PHE A 1 102 ? -10.701 2.573 12.424 1.00 97.88 102 PHE A C 1
ATOM 827 O O . PHE A 1 102 ? -9.748 2.865 11.703 1.00 97.88 102 PHE A O 1
ATOM 834 N N . LYS A 1 103 ? -10.591 1.728 13.455 1.00 98.12 103 LYS A N 1
ATOM 835 C CA . LYS A 1 103 ? -9.437 0.832 13.609 1.00 98.12 103 LYS A CA 1
ATOM 836 C C . LYS A 1 103 ? -9.714 -0.419 12.781 1.00 98.12 103 LYS A C 1
ATOM 838 O O . LYS A 1 103 ? -10.748 -1.051 12.988 1.00 98.12 103 LYS A O 1
ATOM 843 N N . VAL A 1 104 ? -8.827 -0.743 11.848 1.00 97.12 104 VAL A N 1
ATOM 844 C CA . VAL A 1 104 ? -9.012 -1.850 10.900 1.00 97.12 104 VAL A CA 1
ATOM 845 C C . VAL A 1 104 ? -7.739 -2.674 10.765 1.00 97.12 104 VAL A C 1
ATOM 847 O O . VAL A 1 104 ? -6.647 -2.145 10.966 1.00 97.12 104 VAL A O 1
ATOM 850 N N . ASP A 1 105 ? -7.918 -3.940 10.404 1.00 96.75 105 ASP A N 1
ATOM 851 C CA . ASP A 1 105 ? -6.889 -4.896 9.985 1.00 96.75 105 ASP A CA 1
ATOM 852 C C . ASP A 1 105 ? -7.253 -5.341 8.554 1.00 96.75 105 ASP A C 1
ATOM 854 O O . ASP A 1 105 ? -8.416 -5.691 8.316 1.00 96.75 105 ASP A O 1
ATOM 858 N N . ILE A 1 106 ? -6.343 -5.161 7.586 1.00 93.88 106 ILE A N 1
ATOM 859 C CA . ILE A 1 106 ? -6.661 -5.092 6.134 1.00 93.88 106 ILE A CA 1
ATOM 860 C C . ILE A 1 106 ? -6.669 -6.410 5.355 1.00 93.88 106 ILE A C 1
ATOM 862 O O . ILE A 1 106 ? -6.009 -7.380 5.774 1.00 93.88 106 ILE A O 1
#

Mean predicted aligned error: 4.67 Å

Nearest PDB structures (foldseek):
  5yac-assembly1_A  TM=8.584E-01  e=2.022E-09  Pyrococcus abyssi GE5
  2zzm-assembly1_A  TM=8.122E-01  e=2.668E-08  Methanocaldococcus jannaschii
  5hjk-assembly1_A  TM=8.498E-01  e=1.134E-07  Pyrococcus abyssi GE5
  5wt1-assembly1_A  TM=9.044E-01  e=4.252E-07  Pyrococcus abyssi GE5
  3a26-assembly1_A  TM=8.117E-01  e=4.645E-06  Pyrococcus horikoshii

Radius of gyration: 15.21 Å; Cα contacts (8 Å, |Δi|>4): 153; chains: 1; bounding box: 30×49×36 Å

pLDDT: mean 92.65, std 13.6, range [35.22, 98.75]

Secondary structure (DSSP, 8-state):
---------HHHHHHTTS-HHHHHHS----EEETTEEEE---GGGGGGHHHHHHHHHHH-TT--EEEEE-S--BTTTTB--EEEEEE-S--EEEEEETTEEEEEE-

Solvent-accessible surface area (backbone atoms only — not comparable to full-atom values): 6410 Å² total; per-residue (Å²): 133,83,81,73,82,73,74,68,44,50,70,60,55,45,59,76,76,41,55,75,66,57,61,69,67,44,62,89,70,68,49,76,53,52,37,35,32,45,37,56,60,51,77,97,48,47,91,45,46,49,62,52,36,52,34,47,35,68,51,37,78,71,42,49,22,27,30,34,55,76,46,73,73,40,76,95,84,54,47,57,44,72,43,85,58,40,71,53,99,70,57,71,39,61,30,75,56,99,89,45,78,43,82,48,73,118